Protein AF-A0A835M9J1-F1 (afdb_monomer_lite)

InterPro domains:
  IPR003100 PAZ domain [PF02170] (9-118)
  IPR003100 PAZ domain [PS50821] (7-119)
  IPR036085 PAZ domain superfamily [SSF101690] (2-118)

Sequence (119 aa):
MIVQPGPIVDFLIANQNVRDPYQIDWAKAKRTLKNLRIKASPSNMENKITGLSELPCNQQTFSLKQRRDENGDESAEVTVTVYDYFVKHRNIELRFSSNLSCINVGKPKKPTYIPLEVN

Radius of gyration: 15.5 Å; chains: 1; bounding box: 38×24×46 Å

Foldseek 3Di:
DDQDDDQLQVSQCVVVVHDDSVPRPQVVSFVVQQQDWDQFPPVRDIWGFHGWDPFQQLPAKDWDFDDDDPPDDDGDTDIDGNQCCCCPVVVDHDDPSRRPIFTFTDDPVHTDTHGSPGD

Secondary structure (DSSP, 8-state):
-PPPSS-HHHHHHHHHT-SSGGG--HHHHHHHHTT-EEEETTTTEEEEEEEEEEEETTT-EEEEEPPPPSS-----EEEEEHHHIIIIIH----SSGGGSEEEEEEETTEEEEE-TT--

Structure (mmCIF, N/CA/C/O backbone):
data_AF-A0A835M9J1-F1
#
_entry.id   AF-A0A835M9J1-F1
#
loop_
_atom_site.group_PDB
_atom_site.id
_atom_site.type_symbol
_atom_site.label_atom_id
_atom_site.label_alt_id
_atom_site.label_comp_id
_atom_site.label_asym_id
_atom_site.label_entity_id
_atom_site.label_seq_id
_atom_site.pdbx_PDB_ins_code
_atom_site.Cartn_x
_atom_site.Cartn_y
_atom_site.Cartn_z
_atom_site.occupancy
_atom_site.B_iso_or_equiv
_atom_site.auth_seq_id
_atom_site.auth_comp_id
_atom_site.auth_asym_id
_atom_site.auth_atom_id
_atom_site.pdbx_PDB_model_num
ATOM 1 N N . MET A 1 1 ? -8.070 11.221 16.446 1.00 63.28 1 MET A N 1
ATOM 2 C CA . MET A 1 1 ? -7.364 9.928 16.342 1.00 63.28 1 MET A CA 1
ATOM 3 C C . MET A 1 1 ? -5.915 10.167 16.710 1.00 63.28 1 MET A C 1
ATOM 5 O O . MET A 1 1 ? -5.300 11.024 16.091 1.00 63.28 1 MET A O 1
ATOM 9 N N . ILE A 1 2 ? -5.404 9.489 17.736 1.00 69.19 2 ILE A N 1
ATOM 10 C CA . ILE A 1 2 ? -3.975 9.534 18.065 1.00 69.19 2 ILE A CA 1
ATOM 11 C C . ILE A 1 2 ? -3.312 8.463 17.203 1.00 69.19 2 ILE A C 1
ATOM 13 O O . ILE A 1 2 ? -3.695 7.298 17.270 1.00 69.19 2 ILE A O 1
ATOM 17 N N . VAL A 1 3 ? -2.393 8.874 16.335 1.00 75.06 3 VAL A N 1
ATOM 18 C CA . VAL A 1 3 ? -1.654 7.966 15.455 1.00 75.06 3 VAL A CA 1
ATOM 19 C C . VAL A 1 3 ? -0.324 7.675 16.128 1.00 75.06 3 VAL A C 1
ATOM 21 O O . VAL A 1 3 ? 0.455 8.597 16.359 1.00 75.06 3 VAL A O 1
ATOM 24 N N . GLN A 1 4 ? -0.092 6.412 16.479 1.00 77.19 4 GLN A N 1
ATOM 25 C CA . GLN A 1 4 ? 1.200 5.976 16.994 1.00 77.19 4 GLN A CA 1
ATOM 26 C C . GLN A 1 4 ? 2.093 5.521 15.835 1.00 77.19 4 GLN A C 1
ATOM 28 O O . GLN A 1 4 ? 1.591 4.889 14.901 1.00 77.19 4 GLN A O 1
ATOM 33 N N . PRO A 1 5 ? 3.394 5.853 15.862 1.00 82.38 5 PRO A N 1
ATOM 34 C CA . PRO A 1 5 ? 4.339 5.313 14.899 1.00 82.38 5 PRO A CA 1
ATOM 35 C C . PRO A 1 5 ? 4.478 3.801 15.104 1.00 82.38 5 PRO A C 1
ATOM 37 O O . PRO A 1 5 ? 4.583 3.331 16.235 1.00 82.38 5 PRO A O 1
ATOM 40 N N . GLY A 1 6 ? 4.489 3.049 14.010 1.00 85.38 6 GLY A N 1
ATOM 41 C CA . GLY A 1 6 ? 4.626 1.598 14.033 1.00 85.38 6 GLY A CA 1
ATOM 42 C C . GLY A 1 6 ? 4.190 0.959 12.714 1.00 85.38 6 GLY A C 1
ATOM 43 O O . GLY A 1 6 ? 3.785 1.679 11.792 1.00 85.38 6 GLY A O 1
ATOM 44 N N . PRO A 1 7 ? 4.256 -0.379 12.619 1.00 86.88 7 PRO A N 1
ATOM 45 C CA . PRO A 1 7 ? 3.796 -1.114 11.451 1.00 86.88 7 PRO A CA 1
ATOM 46 C C . PRO A 1 7 ? 2.328 -0.811 11.143 1.00 86.88 7 PRO A C 1
ATOM 48 O O . PRO A 1 7 ? 1.474 -0.762 12.031 1.00 86.88 7 PRO A O 1
ATOM 51 N N . ILE A 1 8 ? 2.007 -0.638 9.861 1.00 87.19 8 ILE A N 1
ATOM 52 C CA . ILE A 1 8 ? 0.638 -0.304 9.433 1.00 87.19 8 ILE A CA 1
ATOM 53 C C . ILE A 1 8 ? -0.360 -1.390 9.825 1.00 87.19 8 ILE A C 1
ATOM 55 O O . ILE A 1 8 ? -1.501 -1.076 10.156 1.00 87.19 8 ILE A O 1
ATOM 59 N N . VAL A 1 9 ? 0.059 -2.654 9.796 1.00 86.75 9 VAL A N 1
ATOM 60 C CA . VAL A 1 9 ? -0.794 -3.782 10.179 1.00 86.75 9 VAL A CA 1
ATOM 61 C C . VAL A 1 9 ? -1.201 -3.663 11.648 1.00 86.75 9 VAL A C 1
ATOM 63 O O . VAL A 1 9 ? -2.394 -3.659 11.937 1.00 86.75 9 VAL A O 1
ATOM 66 N N . ASP A 1 10 ? -0.247 -3.444 12.554 1.00 88.06 10 ASP A N 1
ATOM 67 C CA . ASP A 1 10 ? -0.511 -3.279 13.990 1.00 88.06 10 ASP A CA 1
ATOM 68 C C . ASP A 1 10 ? -1.407 -2.070 14.263 1.00 88.06 10 ASP A C 1
ATOM 70 O O . ASP A 1 10 ? -2.360 -2.138 15.042 1.00 88.06 10 ASP A O 1
ATOM 74 N N . PHE A 1 11 ? -1.153 -0.967 13.557 1.00 89.62 11 PHE A N 1
ATOM 75 C CA . PHE A 1 11 ? -1.988 0.224 13.622 1.00 89.62 11 PHE A CA 1
ATOM 76 C C . PHE A 1 11 ? -3.437 -0.054 13.199 1.00 89.62 11 PHE A C 1
ATOM 78 O O . PHE A 1 11 ? -4.371 0.413 13.852 1.00 89.62 11 PHE A O 1
ATOM 85 N N . LEU A 1 12 ? -3.647 -0.813 12.119 1.00 88.50 12 LEU A N 1
ATOM 86 C CA . LEU A 1 12 ? -4.983 -1.185 11.652 1.00 88.50 12 LEU A CA 1
ATOM 87 C C . LEU A 1 12 ? -5.680 -2.147 12.616 1.00 88.50 12 LEU A C 1
ATOM 89 O O . LEU A 1 12 ? -6.873 -1.975 12.868 1.00 88.50 12 LEU A O 1
ATOM 93 N N . ILE A 1 13 ? -4.943 -3.105 13.182 1.00 89.19 13 ILE A N 1
ATOM 94 C CA . ILE A 1 13 ? -5.441 -4.038 14.198 1.00 89.19 13 ILE A CA 1
ATOM 95 C C . ILE A 1 13 ? -5.938 -3.260 15.420 1.00 89.19 13 ILE A C 1
ATOM 97 O O . ILE A 1 13 ? -7.096 -3.405 15.815 1.00 89.19 13 ILE A O 1
ATOM 101 N N . ALA A 1 14 ? -5.105 -2.366 15.959 1.00 89.31 14 ALA A N 1
ATOM 102 C CA . ALA A 1 14 ? -5.451 -1.531 17.104 1.00 89.31 14 ALA A CA 1
ATOM 103 C C . ALA A 1 14 ? -6.597 -0.555 16.791 1.00 89.31 14 ALA A C 1
ATOM 105 O O . ALA A 1 14 ? -7.486 -0.353 17.616 1.00 89.31 14 ALA A O 1
ATOM 106 N N . ASN A 1 15 ? -6.618 0.038 15.591 1.00 89.81 15 ASN A N 1
ATOM 107 C CA . ASN A 1 15 ? -7.664 0.981 15.195 1.00 89.81 15 ASN A CA 1
ATOM 108 C C . ASN A 1 15 ? -9.037 0.319 15.025 1.00 89.81 15 ASN A C 1
ATOM 110 O O . ASN A 1 15 ? -10.049 0.944 15.340 1.00 89.81 15 ASN A O 1
ATOM 114 N N . GLN A 1 16 ? -9.076 -0.912 14.512 1.00 89.94 16 GLN A N 1
ATOM 115 C CA . GLN A 1 16 ? -10.324 -1.642 14.277 1.00 89.94 16 GLN A CA 1
ATOM 116 C C . GLN A 1 16 ? -10.698 -2.590 15.423 1.00 89.94 16 GLN A C 1
ATOM 118 O O . GLN A 1 16 ? -11.762 -3.202 15.368 1.00 89.94 16 GLN A O 1
ATOM 123 N N . ASN A 1 17 ? -9.861 -2.679 16.464 1.00 89.25 17 ASN A N 1
ATOM 124 C CA . ASN A 1 17 ? -10.028 -3.578 17.607 1.00 89.25 17 ASN A CA 1
ATOM 125 C C . ASN A 1 17 ? -10.230 -5.048 17.182 1.00 89.25 17 ASN A C 1
ATOM 127 O O . ASN A 1 17 ? -11.079 -5.761 17.721 1.00 89.25 17 ASN A O 1
ATOM 131 N N . VAL A 1 18 ? -9.470 -5.482 16.173 1.00 90.38 18 VAL A N 1
ATOM 132 C CA . VAL A 1 18 ? -9.444 -6.874 15.693 1.00 90.38 18 VAL A CA 1
ATOM 133 C C . VAL A 1 18 ? -8.249 -7.615 16.290 1.00 90.38 18 VAL A C 1
ATOM 135 O O . VAL A 1 18 ? -7.381 -6.999 16.902 1.00 90.38 18 VAL A O 1
ATOM 138 N N . ARG A 1 19 ? -8.205 -8.945 16.156 1.00 86.38 19 ARG A N 1
ATOM 139 C CA . ARG A 1 19 ? -7.091 -9.764 16.676 1.00 86.38 19 ARG A CA 1
ATOM 140 C C . ARG A 1 19 ? -6.131 -10.244 15.595 1.00 86.38 19 ARG A C 1
ATOM 142 O O . ARG A 1 19 ? -5.017 -10.634 15.922 1.00 86.38 19 ARG A O 1
ATOM 149 N N . ASP A 1 20 ? -6.568 -10.229 14.339 1.00 80.06 20 ASP A N 1
ATOM 150 C CA . ASP A 1 20 ? -5.851 -10.844 13.229 1.00 80.06 20 ASP A CA 1
ATOM 151 C C . ASP A 1 20 ? -5.900 -9.949 11.967 1.00 80.06 20 ASP A C 1
ATOM 153 O O . ASP A 1 20 ? -6.955 -9.365 11.683 1.00 80.06 20 ASP A O 1
ATOM 157 N N . PRO A 1 21 ? -4.798 -9.833 11.193 1.00 76.44 21 PRO A N 1
ATOM 158 C CA . PRO A 1 21 ? -4.766 -9.105 9.923 1.00 76.44 21 PRO A CA 1
ATOM 159 C C . PRO A 1 21 ? -5.854 -9.504 8.911 1.00 76.44 21 PRO A C 1
ATOM 161 O O . PRO A 1 21 ? -6.339 -8.656 8.164 1.00 76.44 21 PRO A O 1
ATOM 164 N N . TYR A 1 22 ? -6.270 -10.771 8.884 1.00 78.19 22 TYR A N 1
ATOM 165 C CA . TYR A 1 22 ? -7.310 -11.278 7.985 1.00 78.19 22 TYR A CA 1
ATOM 166 C C . TYR A 1 22 ? -8.717 -10.793 8.359 1.00 78.19 22 TYR A C 1
ATOM 168 O O . TYR A 1 22 ? -9.629 -10.862 7.538 1.00 78.19 22 TYR A O 1
ATOM 176 N N . GLN A 1 23 ? -8.906 -10.277 9.578 1.00 83.94 23 GLN A N 1
ATOM 177 C CA . GLN A 1 23 ? -10.170 -9.689 10.036 1.00 83.94 23 GLN A CA 1
ATOM 178 C C . GLN A 1 23 ? -10.267 -8.183 9.759 1.00 83.94 23 GLN A C 1
ATOM 180 O O . GLN A 1 23 ? -11.297 -7.571 10.047 1.00 83.94 23 GLN A O 1
ATOM 185 N N . ILE A 1 24 ? -9.206 -7.569 9.229 1.00 85.88 24 ILE A N 1
ATOM 186 C CA . ILE A 1 24 ? -9.188 -6.144 8.913 1.00 85.88 24 ILE A CA 1
ATOM 187 C C . ILE A 1 24 ? -10.214 -5.860 7.814 1.00 85.88 24 ILE A C 1
ATOM 189 O O . ILE A 1 24 ? -10.143 -6.394 6.706 1.00 85.88 24 ILE A O 1
ATOM 193 N N . ASP A 1 25 ? -11.134 -4.937 8.091 1.00 88.56 25 ASP A N 1
ATOM 194 C CA . ASP A 1 25 ? -11.986 -4.365 7.057 1.00 88.56 25 ASP A CA 1
ATOM 195 C C . ASP A 1 25 ? -11.129 -3.410 6.215 1.00 88.56 25 ASP A C 1
ATOM 197 O O . ASP A 1 25 ? -10.825 -2.277 6.614 1.00 88.56 25 ASP A O 1
ATOM 201 N N . TRP A 1 26 ? -10.704 -3.887 5.045 1.00 85.38 26 TRP A N 1
ATOM 202 C CA . TRP A 1 26 ? -9.847 -3.136 4.129 1.00 85.38 26 TRP A CA 1
ATOM 203 C C . TRP A 1 26 ? -10.527 -1.880 3.564 1.00 85.38 26 TRP A C 1
ATOM 205 O O . TRP A 1 26 ? -9.843 -0.903 3.242 1.00 85.38 26 TRP A O 1
ATOM 215 N N . ALA A 1 27 ? -11.864 -1.834 3.509 1.00 87.81 27 ALA A N 1
ATOM 216 C CA . ALA A 1 27 ? -12.592 -0.634 3.101 1.00 87.81 27 ALA A CA 1
ATOM 217 C C . ALA A 1 27 ? -12.511 0.460 4.178 1.00 87.81 27 ALA A C 1
ATOM 219 O O . ALA A 1 27 ? -12.319 1.638 3.850 1.00 87.81 27 ALA A O 1
ATOM 220 N N . LYS A 1 28 ? -12.585 0.087 5.464 1.00 89.81 28 LYS A N 1
ATOM 221 C CA . LYS A 1 28 ? -12.300 1.007 6.581 1.00 89.81 28 LYS A CA 1
ATOM 222 C C . LYS A 1 28 ? -10.823 1.382 6.628 1.00 89.81 28 LYS A C 1
ATOM 224 O O . LYS A 1 28 ? -10.518 2.571 6.696 1.00 89.81 28 LYS A O 1
ATOM 229 N N . ALA A 1 29 ? -9.918 0.411 6.486 1.00 89.19 29 ALA A N 1
ATOM 230 C CA . ALA A 1 29 ? -8.473 0.641 6.476 1.00 89.19 29 ALA A CA 1
ATOM 231 C C . ALA A 1 29 ? -8.070 1.680 5.421 1.00 89.19 29 ALA A 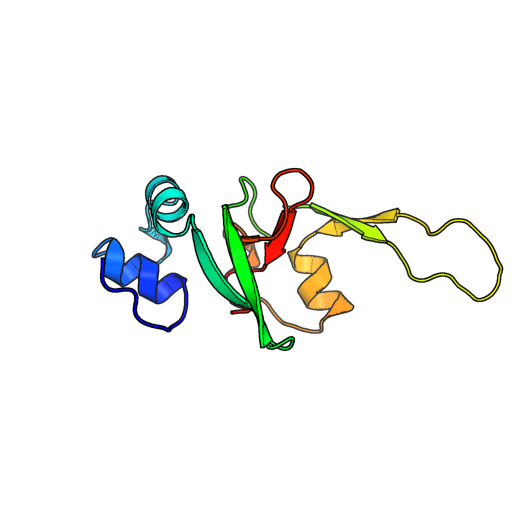C 1
ATOM 233 O O . ALA A 1 29 ? -7.351 2.628 5.728 1.00 89.19 29 ALA A O 1
ATOM 234 N N . LYS A 1 30 ? -8.610 1.579 4.198 1.00 88.88 30 LYS A N 1
ATOM 235 C CA . LYS A 1 30 ? -8.374 2.548 3.115 1.00 88.88 30 LYS A CA 1
ATOM 236 C C . LYS A 1 30 ? -8.755 3.978 3.510 1.00 88.88 30 LYS A C 1
ATOM 238 O O . LYS A 1 30 ? -8.065 4.919 3.118 1.00 88.88 30 LYS A O 1
ATOM 243 N N . ARG A 1 31 ? -9.837 4.163 4.278 1.00 89.88 31 ARG A N 1
ATOM 244 C CA . ARG A 1 31 ? -10.264 5.484 4.773 1.00 89.88 31 ARG A CA 1
ATOM 245 C C . ARG A 1 31 ? -9.373 5.975 5.909 1.00 89.88 31 ARG A C 1
ATOM 247 O O . ARG A 1 31 ? -8.979 7.136 5.873 1.00 89.88 31 ARG A O 1
ATOM 254 N N . THR A 1 32 ? -9.031 5.105 6.859 1.00 90.25 32 THR A N 1
ATOM 255 C CA . THR A 1 32 ? -8.174 5.440 8.007 1.00 90.25 32 THR A CA 1
ATOM 256 C C . THR A 1 32 ? -6.760 5.821 7.570 1.00 90.25 32 THR A C 1
ATOM 258 O O . THR A 1 32 ? -6.195 6.787 8.073 1.00 90.25 32 THR A O 1
ATOM 261 N N . LEU A 1 33 ? -6.190 5.092 6.609 1.00 90.12 33 LEU A N 1
ATOM 262 C CA . LEU A 1 33 ? -4.831 5.328 6.123 1.00 90.12 33 LEU A CA 1
ATOM 263 C C . LEU A 1 33 ? -4.720 6.564 5.226 1.00 90.12 33 LEU A C 1
ATOM 265 O O . LEU A 1 33 ? -3.637 7.129 5.079 1.00 90.12 33 LEU A O 1
ATOM 269 N N . LYS A 1 34 ? -5.822 7.013 4.617 1.00 88.31 34 LYS A N 1
ATOM 270 C CA . LYS A 1 34 ? -5.804 8.155 3.700 1.00 88.31 34 LYS A CA 1
ATOM 271 C C . LYS A 1 34 ? -5.269 9.400 4.411 1.00 88.31 34 LYS A C 1
ATOM 273 O O . LYS A 1 34 ? -5.779 9.810 5.446 1.00 88.31 34 LYS A O 1
ATOM 278 N N . ASN A 1 35 ? -4.298 10.057 3.781 1.00 87.69 35 ASN A N 1
ATOM 279 C CA . ASN A 1 35 ? -3.586 11.234 4.286 1.00 87.69 35 ASN A CA 1
ATOM 280 C C . ASN A 1 35 ? -2.567 11.005 5.411 1.00 87.69 35 ASN A C 1
ATOM 282 O O . ASN A 1 35 ? -1.883 11.971 5.754 1.00 87.69 35 ASN A O 1
ATOM 286 N N . LEU A 1 36 ? -2.402 9.782 5.923 1.00 90.81 36 LEU A N 1
ATOM 287 C CA . LEU A 1 36 ? -1.275 9.465 6.801 1.00 90.81 36 LEU A CA 1
ATOM 288 C C . LEU A 1 36 ? 0.037 9.433 6.006 1.00 90.81 36 LEU A C 1
ATOM 290 O O . LEU A 1 36 ? 0.039 9.383 4.771 1.00 90.81 36 LEU A O 1
ATOM 294 N N . ARG A 1 37 ? 1.163 9.501 6.717 1.00 90.25 37 ARG A N 1
ATOM 295 C CA . ARG A 1 37 ? 2.509 9.393 6.147 1.00 90.25 37 ARG A CA 1
ATOM 296 C C . ARG A 1 37 ? 3.145 8.088 6.592 1.00 90.25 37 ARG A C 1
ATOM 298 O O . ARG A 1 37 ? 2.971 7.688 7.737 1.00 90.25 37 ARG A O 1
ATOM 305 N N . ILE A 1 38 ? 3.874 7.458 5.680 1.00 90.38 38 ILE A N 1
ATOM 306 C CA . ILE A 1 38 ? 4.633 6.232 5.933 1.00 90.38 38 ILE A CA 1
ATOM 307 C C . ILE A 1 38 ? 6.078 6.461 5.541 1.00 90.38 38 ILE A C 1
ATOM 309 O O . ILE A 1 38 ? 6.346 7.248 4.629 1.00 90.38 38 ILE A O 1
ATOM 313 N N . LYS A 1 39 ? 6.995 5.761 6.196 1.00 89.38 39 LYS A N 1
ATOM 314 C CA . LYS A 1 39 ? 8.423 5.875 5.935 1.00 89.38 39 LYS A CA 1
ATOM 315 C C . LYS A 1 39 ? 8.909 4.612 5.236 1.00 89.38 39 LYS A C 1
ATOM 317 O O . LYS A 1 39 ? 9.104 3.593 5.865 1.00 89.38 39 LYS A O 1
ATOM 322 N N . ALA A 1 40 ? 9.119 4.664 3.927 1.00 83.94 40 ALA A N 1
ATOM 323 C CA . ALA A 1 40 ? 9.462 3.460 3.173 1.00 83.94 40 ALA A CA 1
ATOM 324 C C . ALA A 1 40 ? 10.914 3.010 3.432 1.00 83.94 40 ALA A C 1
ATOM 326 O O . ALA A 1 40 ? 11.859 3.744 3.116 1.00 83.94 40 ALA A O 1
ATOM 327 N N . SER A 1 41 ? 11.116 1.797 3.946 1.00 79.50 41 SER A N 1
ATOM 328 C CA . SER A 1 41 ? 12.447 1.183 4.101 1.00 79.50 41 SER A CA 1
ATOM 329 C C . SER A 1 41 ? 12.941 0.590 2.765 1.00 79.50 41 SER A C 1
ATOM 331 O O . SER A 1 41 ? 12.122 0.140 1.971 1.00 79.50 41 SER A O 1
ATOM 333 N N . PRO A 1 42 ? 14.244 0.612 2.415 1.00 75.31 42 PRO A N 1
ATOM 334 C CA . PRO A 1 42 ? 15.383 1.221 3.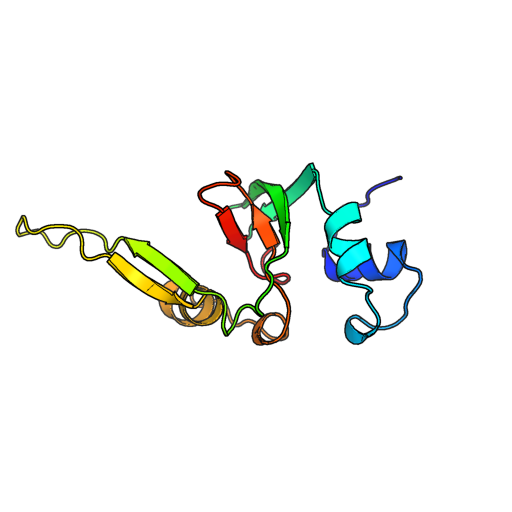112 1.00 75.31 42 PRO A CA 1
ATOM 335 C C . PRO A 1 42 ? 15.571 2.714 2.800 1.00 75.31 42 PRO A C 1
ATOM 337 O O . PRO A 1 42 ? 16.449 3.364 3.359 1.00 75.31 42 PRO A O 1
ATOM 340 N N . SER A 1 43 ? 14.769 3.279 1.892 1.00 80.06 43 SER A N 1
ATOM 341 C CA . SER A 1 43 ? 14.943 4.663 1.423 1.00 80.06 43 SER A CA 1
ATOM 342 C C . SER A 1 43 ? 14.757 5.723 2.513 1.00 80.06 43 SER A C 1
ATOM 344 O O . SER A 1 43 ? 15.161 6.865 2.322 1.00 80.06 43 SER A O 1
ATOM 346 N N . ASN A 1 44 ? 14.124 5.358 3.635 1.00 82.38 44 ASN A N 1
ATOM 347 C CA . ASN A 1 44 ? 13.715 6.253 4.716 1.00 82.38 44 ASN A CA 1
ATOM 348 C C . ASN A 1 44 ? 12.851 7.436 4.242 1.00 82.38 44 ASN A C 1
ATOM 350 O O . ASN A 1 44 ? 12.706 8.426 4.957 1.00 82.38 44 ASN A O 1
ATOM 354 N N . MET A 1 45 ? 12.268 7.331 3.046 1.00 85.19 45 MET A N 1
ATOM 355 C CA . MET A 1 45 ? 11.509 8.401 2.421 1.00 85.19 45 MET A CA 1
ATOM 356 C C . MET A 1 45 ? 10.083 8.420 2.964 1.00 85.19 45 MET A C 1
ATOM 358 O O . MET A 1 45 ? 9.350 7.431 2.860 1.00 85.19 45 MET A O 1
ATOM 362 N N . GLU A 1 46 ? 9.677 9.568 3.504 1.00 89.50 46 GLU A N 1
ATOM 363 C CA . GLU A 1 46 ? 8.302 9.784 3.930 1.00 89.50 46 GLU A CA 1
ATOM 364 C C . GLU A 1 46 ? 7.391 10.068 2.742 1.00 89.50 46 GLU A C 1
ATOM 366 O O . GLU A 1 46 ? 7.580 11.032 1.998 1.00 89.50 46 GLU A O 1
ATOM 371 N N . ASN A 1 47 ? 6.352 9.256 2.600 1.00 89.38 47 ASN A N 1
ATOM 372 C CA . ASN A 1 47 ? 5.372 9.400 1.542 1.00 89.38 47 ASN A CA 1
ATOM 373 C C . ASN A 1 47 ? 3.960 9.470 2.121 1.00 89.38 47 ASN A C 1
ATOM 375 O O . ASN A 1 47 ? 3.592 8.716 3.021 1.00 89.38 47 ASN A O 1
ATOM 379 N N . LYS A 1 48 ? 3.145 10.380 1.579 1.00 91.75 48 LYS A N 1
ATOM 380 C CA . LYS A 1 48 ? 1.726 10.483 1.928 1.00 91.75 48 LYS A CA 1
ATOM 381 C C . LYS A 1 48 ? 0.945 9.350 1.260 1.00 91.75 48 LYS A C 1
ATOM 383 O O . LYS A 1 48 ? 1.020 9.187 0.040 1.00 91.75 48 LYS A O 1
ATOM 388 N N . ILE A 1 49 ? 0.153 8.629 2.048 1.00 92.12 49 ILE A N 1
ATOM 389 C CA . ILE A 1 49 ? -0.762 7.603 1.554 1.00 92.12 49 ILE A CA 1
ATOM 390 C C . ILE A 1 49 ? -1.916 8.274 0.806 1.00 92.12 49 ILE A C 1
ATOM 392 O O . ILE A 1 49 ? -2.633 9.129 1.343 1.00 92.12 49 ILE A O 1
ATOM 396 N N . THR A 1 50 ? -2.116 7.852 -0.440 1.00 92.12 50 THR A N 1
ATOM 397 C CA . THR A 1 50 ? -3.261 8.244 -1.269 1.00 92.12 50 THR A CA 1
ATOM 398 C C . THR A 1 50 ? -4.377 7.203 -1.256 1.00 92.12 50 THR A C 1
ATOM 400 O O . THR A 1 50 ? -5.540 7.568 -1.441 1.00 92.12 50 THR A O 1
ATOM 403 N N . GLY A 1 51 ? -4.059 5.936 -0.980 1.00 91.75 51 GLY A N 1
ATOM 404 C CA . GLY A 1 51 ? -5.035 4.859 -0.844 1.00 91.75 51 GLY A CA 1
ATOM 405 C C . GLY A 1 51 ? -4.387 3.483 -0.713 1.00 91.75 51 GLY A C 1
ATOM 406 O O . GLY A 1 51 ? -3.208 3.376 -0.392 1.00 91.75 51 GLY A O 1
ATOM 407 N N . LEU A 1 52 ? -5.175 2.447 -0.991 1.00 90.75 52 LEU A N 1
ATOM 408 C CA . LEU A 1 52 ? -4.747 1.051 -1.098 1.00 90.75 52 LEU A CA 1
ATOM 409 C C . LEU A 1 52 ? -5.065 0.528 -2.503 1.00 90.75 52 LEU A C 1
ATOM 411 O O . LEU A 1 52 ? -6.029 1.008 -3.121 1.00 90.75 52 LEU A O 1
ATOM 415 N N . SER A 1 53 ? -4.268 -0.424 -2.988 1.00 89.75 53 SER A N 1
ATOM 416 C CA . SER A 1 53 ? -4.507 -1.114 -4.256 1.00 89.75 53 SER A CA 1
ATOM 417 C C . SER A 1 53 ? -5.754 -1.995 -4.183 1.00 89.75 53 SER A C 1
ATOM 419 O O . SER A 1 53 ? -6.150 -2.458 -3.114 1.00 89.75 53 SER A O 1
ATOM 421 N N . GLU A 1 54 ? -6.396 -2.196 -5.331 1.00 88.25 54 GLU A N 1
ATOM 422 C CA . GLU A 1 54 ? -7.557 -3.090 -5.454 1.00 88.25 54 GLU A CA 1
ATOM 423 C C . GLU A 1 54 ? -7.123 -4.552 -5.580 1.00 88.25 54 GLU A C 1
ATOM 425 O O . GLU A 1 54 ? -7.805 -5.445 -5.087 1.00 88.25 54 GLU A O 1
ATOM 430 N N . LEU A 1 55 ? -5.961 -4.778 -6.199 1.00 90.94 55 LEU A N 1
ATOM 431 C CA . LEU A 1 55 ? -5.341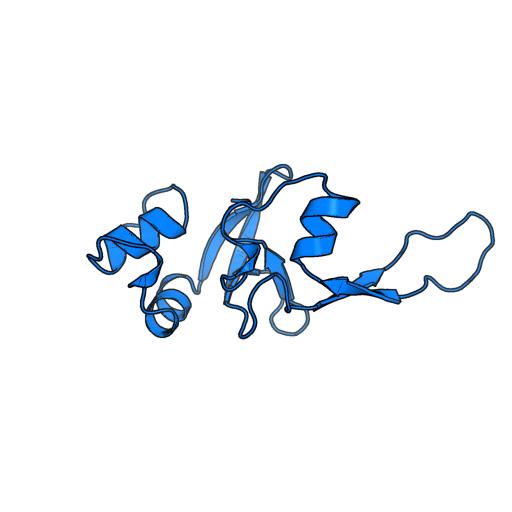 -6.087 -6.348 1.00 90.94 55 LEU A CA 1
ATOM 432 C C . LEU A 1 55 ? -4.268 -6.320 -5.272 1.00 90.94 55 LEU A C 1
ATOM 434 O O . LEU A 1 55 ? -3.643 -5.354 -4.813 1.00 90.94 55 LEU A O 1
ATOM 438 N N . PRO A 1 56 ? -4.014 -7.581 -4.886 1.00 90.75 56 PRO A N 1
ATOM 439 C CA . PRO A 1 56 ? -2.900 -7.935 -4.007 1.00 90.75 56 PRO A CA 1
ATOM 440 C C . PRO A 1 56 ? -1.539 -7.655 -4.663 1.00 90.75 56 PRO A C 1
ATOM 442 O O . PRO A 1 56 ? -1.439 -7.588 -5.889 1.00 90.75 56 PRO A O 1
ATOM 445 N N . CYS A 1 57 ? -0.465 -7.508 -3.879 1.00 91.25 57 CYS A N 1
ATOM 446 C CA . CYS A 1 57 ? 0.845 -7.107 -4.415 1.00 91.25 57 CYS A CA 1
ATOM 447 C C . CYS A 1 57 ? 1.477 -8.098 -5.402 1.00 91.25 57 CYS A C 1
ATOM 449 O O . CYS 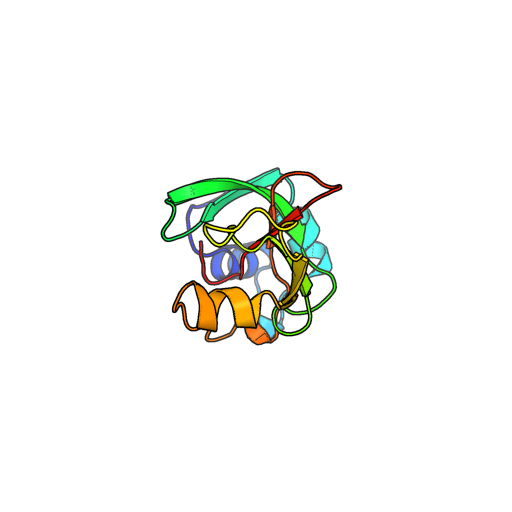A 1 57 ? 2.310 -7.692 -6.215 1.00 91.25 57 CYS A O 1
ATOM 451 N N . ASN A 1 58 ? 1.092 -9.374 -5.371 1.00 92.19 58 ASN A N 1
ATOM 452 C CA . ASN A 1 58 ? 1.505 -10.363 -6.370 1.00 92.19 58 ASN A CA 1
ATOM 453 C C . ASN A 1 58 ? 0.802 -10.209 -7.730 1.00 92.19 58 ASN A C 1
ATOM 455 O O . ASN A 1 58 ? 1.320 -10.703 -8.726 1.00 92.19 58 ASN A O 1
ATOM 459 N N . GLN A 1 59 ? -0.334 -9.513 -7.7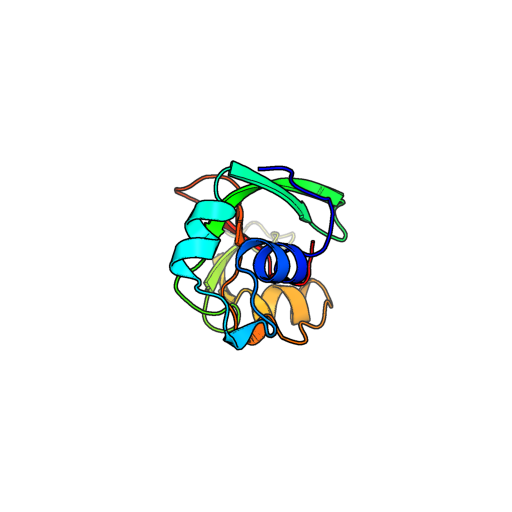90 1.00 93.56 59 GLN A N 1
ATOM 460 C CA . GLN A 1 59 ? -1.103 -9.268 -9.017 1.00 93.56 59 GLN A CA 1
ATOM 461 C C . GLN A 1 59 ? -1.065 -7.802 -9.451 1.00 93.56 59 GLN A C 1
ATOM 463 O O . GLN A 1 59 ? -1.238 -7.497 -10.629 1.00 93.56 59 GLN A O 1
ATOM 468 N N . GLN A 1 60 ? -0.832 -6.879 -8.518 1.00 94.19 60 GLN A N 1
ATOM 469 C CA . GLN A 1 60 ? -0.711 -5.461 -8.813 1.00 94.19 60 GLN A CA 1
ATOM 470 C C . GLN A 1 60 ? 0.535 -5.217 -9.666 1.00 94.19 60 GLN A C 1
ATOM 472 O O . GLN A 1 60 ? 1.655 -5.486 -9.233 1.00 94.19 60 GLN A O 1
ATOM 477 N N . THR A 1 61 ? 0.339 -4.669 -10.862 1.00 93.00 61 THR A N 1
ATOM 478 C CA . THR A 1 61 ? 1.407 -4.345 -11.812 1.00 93.00 61 THR A CA 1
ATOM 479 C C . THR A 1 61 ? 1.665 -2.846 -11.916 1.00 93.00 61 THR A C 1
ATOM 481 O O . THR A 1 61 ? 0.822 -2.017 -11.552 1.00 93.00 61 THR A O 1
ATOM 484 N N . PHE A 1 62 ? 2.855 -2.492 -12.403 1.00 91.44 62 PHE A N 1
ATOM 485 C CA . PHE A 1 62 ? 3.216 -1.132 -12.791 1.00 91.44 62 PHE A CA 1
ATOM 486 C C . PHE A 1 62 ? 4.269 -1.134 -13.909 1.00 91.44 62 PHE A C 1
ATOM 488 O O . PHE A 1 62 ? 5.014 -2.103 -14.074 1.00 91.44 62 PHE A O 1
ATOM 495 N N . SER A 1 63 ? 4.342 -0.033 -14.662 1.00 89.50 63 SER A N 1
ATOM 496 C CA . SER A 1 63 ? 5.378 0.172 -15.679 1.00 89.50 63 SER A CA 1
ATOM 497 C C . SER A 1 63 ? 6.698 0.56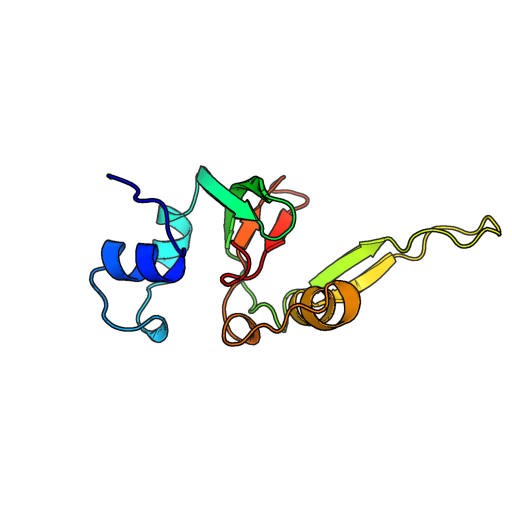5 -15.016 1.00 89.50 63 SER A C 1
ATOM 499 O O . SER A 1 63 ? 6.821 1.649 -14.436 1.00 89.50 63 SER A O 1
ATOM 501 N N . LEU A 1 64 ? 7.697 -0.309 -15.112 1.00 86.94 64 LEU A N 1
ATOM 502 C CA . LEU A 1 64 ? 9.065 -0.049 -14.691 1.00 86.94 64 LEU A CA 1
ATOM 503 C C . LEU A 1 64 ? 9.874 0.441 -15.894 1.00 86.94 64 LEU A C 1
ATOM 505 O O . LEU A 1 64 ? 10.081 -0.289 -16.862 1.00 86.94 64 LEU A O 1
ATOM 509 N N . LYS A 1 65 ? 10.369 1.678 -15.809 1.00 83.69 65 LYS A N 1
ATOM 510 C CA . LYS A 1 65 ? 11.343 2.199 -16.772 1.00 83.69 65 LYS A CA 1
ATOM 511 C C . LYS A 1 65 ? 12.693 1.545 -16.522 1.00 83.69 65 LYS A C 1
ATOM 513 O O . LYS A 1 65 ? 13.271 1.741 -15.449 1.00 83.69 65 LYS A O 1
ATOM 518 N N . GLN A 1 66 ? 13.199 0.804 -17.501 1.00 76.94 66 GLN A N 1
ATOM 519 C CA . GLN A 1 66 ? 14.573 0.325 -17.450 1.00 76.94 66 GLN A CA 1
ATOM 520 C C . GLN A 1 66 ? 15.543 1.499 -17.640 1.00 76.94 66 GLN A C 1
ATOM 522 O O . GLN A 1 66 ? 15.274 2.444 -18.388 1.00 76.94 66 GLN A O 1
ATOM 527 N N . ARG A 1 67 ? 16.659 1.479 -16.901 1.00 64.44 67 ARG A N 1
ATOM 528 C CA . ARG A 1 67 ? 17.764 2.413 -17.153 1.00 64.44 67 ARG A CA 1
ATOM 529 C C . ARG A 1 67 ? 18.385 2.036 -18.499 1.00 64.44 67 ARG A C 1
ATOM 531 O O . ARG A 1 67 ? 18.532 0.852 -18.766 1.00 64.44 67 ARG A O 1
ATOM 538 N N . ARG A 1 68 ? 18.695 3.040 -19.323 1.00 60.19 68 ARG A N 1
ATOM 539 C CA . ARG A 1 68 ? 19.286 2.847 -20.655 1.00 60.19 68 ARG A CA 1
ATOM 540 C C . ARG A 1 68 ? 20.608 2.084 -20.557 1.00 60.19 68 ARG A C 1
ATOM 542 O O . ARG A 1 68 ? 21.419 2.418 -19.692 1.00 60.19 68 ARG A O 1
ATOM 549 N N . ASP A 1 69 ? 20.826 1.167 -21.490 1.00 54.25 69 ASP A N 1
ATOM 550 C CA . ASP A 1 69 ? 22.169 0.755 -21.893 1.00 54.25 69 ASP A CA 1
ATOM 551 C C . ASP A 1 69 ? 22.857 1.912 -22.648 1.00 54.25 69 ASP A C 1
ATOM 553 O O . ASP A 1 69 ? 22.191 2.795 -23.194 1.00 54.25 69 ASP A O 1
ATOM 557 N N . GLU A 1 70 ? 24.193 1.939 -22.673 1.00 58.25 70 GLU A N 1
ATOM 558 C CA . GLU A 1 70 ? 25.009 3.012 -23.284 1.00 58.25 70 GLU A CA 1
ATOM 559 C C . GLU A 1 70 ? 24.686 3.305 -24.766 1.00 58.25 70 GLU A C 1
ATOM 561 O O . GLU A 1 70 ? 25.010 4.380 -25.268 1.00 58.25 70 GLU A O 1
ATOM 566 N N . ASN A 1 71 ? 23.973 2.410 -25.454 1.00 59.72 71 ASN A N 1
ATOM 567 C CA . ASN A 1 71 ? 23.503 2.589 -26.824 1.00 59.72 71 ASN A CA 1
ATOM 568 C C . ASN A 1 71 ? 22.052 3.082 -26.867 1.00 59.72 71 ASN A C 1
ATOM 570 O O . ASN A 1 71 ? 21.150 2.295 -27.107 1.00 59.72 71 ASN A O 1
ATOM 574 N N . GLY A 1 72 ? 21.851 4.383 -26.642 1.00 55.56 72 GLY A N 1
ATOM 575 C CA . GLY A 1 72 ? 20.919 5.269 -27.367 1.00 55.56 72 GLY A CA 1
ATOM 576 C C . GLY A 1 72 ? 19.448 4.909 -27.653 1.00 55.56 72 GLY A C 1
ATOM 577 O O . GLY A 1 72 ? 18.777 5.773 -28.210 1.00 55.56 72 GLY A O 1
ATOM 578 N N . ASP A 1 73 ? 18.926 3.737 -27.303 1.00 52.03 73 ASP A N 1
ATOM 579 C CA . ASP A 1 73 ? 17.583 3.307 -27.695 1.00 52.03 73 ASP A CA 1
ATOM 580 C C . ASP A 1 73 ? 16.551 3.604 -26.597 1.00 52.03 73 ASP A C 1
ATOM 582 O O . ASP A 1 73 ? 16.883 3.748 -25.411 1.00 52.03 73 ASP A O 1
ATOM 586 N N . GLU A 1 74 ? 15.295 3.802 -27.004 1.00 58.16 74 GLU A N 1
ATOM 587 C CA . GLU A 1 74 ? 14.209 4.219 -26.115 1.00 58.16 74 GLU A CA 1
ATOM 588 C C . GLU A 1 74 ? 14.115 3.319 -24.876 1.00 58.16 74 GLU A C 1
ATOM 590 O O . GLU A 1 74 ? 14.161 2.095 -24.954 1.00 58.16 74 GLU A O 1
ATOM 595 N N . SER A 1 75 ? 13.982 3.933 -23.694 1.00 62.22 75 SER A N 1
ATOM 596 C CA . SER A 1 75 ? 13.885 3.196 -22.433 1.00 62.22 75 SER A CA 1
ATOM 597 C C . SER A 1 75 ? 12.692 2.242 -22.477 1.00 62.22 75 SER A C 1
ATOM 599 O O . SER A 1 75 ? 11.553 2.700 -22.346 1.00 62.22 75 SER A O 1
ATOM 601 N N . ALA A 1 76 ? 12.949 0.942 -22.631 1.00 71.50 76 ALA A N 1
ATOM 602 C CA . ALA A 1 76 ? 11.909 -0.072 -22.619 1.00 71.50 76 ALA A CA 1
ATOM 603 C C . ALA A 1 76 ? 11.137 0.001 -21.291 1.00 71.50 76 ALA A C 1
ATOM 605 O O . ALA A 1 76 ? 11.710 -0.084 -20.197 1.00 71.50 76 ALA A O 1
ATOM 606 N N . GLU A 1 77 ? 9.823 0.206 -21.384 1.00 83.50 77 GLU A N 1
ATOM 607 C CA . GLU A 1 77 ? 8.922 0.088 -20.243 1.00 83.50 77 GLU A CA 1
ATOM 608 C C . GLU A 1 77 ? 8.500 -1.373 -20.120 1.00 83.50 77 GLU A C 1
ATOM 610 O O . GLU A 1 77 ? 7.822 -1.913 -20.992 1.00 83.50 77 GLU A O 1
ATOM 615 N N . VAL A 1 78 ? 8.894 -2.019 -19.024 1.00 88.06 78 VAL A N 1
ATOM 616 C CA . VAL A 1 78 ? 8.470 -3.390 -18.729 1.00 88.06 78 VAL A CA 1
ATOM 617 C C . VAL A 1 78 ? 7.403 -3.355 -17.653 1.00 88.06 78 VAL A C 1
ATOM 619 O O . VAL A 1 78 ? 7.537 -2.669 -16.640 1.00 88.06 78 VAL A O 1
ATOM 622 N N . THR A 1 79 ? 6.329 -4.108 -17.868 1.00 91.00 79 THR A N 1
ATOM 623 C CA . THR A 1 79 ? 5.298 -4.300 -16.850 1.00 91.00 79 THR A CA 1
ATOM 624 C C . THR A 1 79 ? 5.758 -5.383 -15.883 1.00 91.00 79 THR A C 1
ATOM 626 O O . THR A 1 79 ? 6.007 -6.514 -16.291 1.00 91.00 79 THR A O 1
ATOM 629 N N . VAL A 1 80 ? 5.869 -5.038 -14.602 1.00 93.19 80 VAL A N 1
ATOM 630 C CA . VAL A 1 80 ? 6.262 -5.962 -13.527 1.00 93.19 80 VAL A CA 1
ATOM 631 C C . VAL A 1 80 ? 5.256 -5.893 -12.386 1.00 93.19 80 VAL A C 1
ATOM 633 O O . VAL A 1 80 ? 4.590 -4.871 -12.198 1.00 93.19 80 VAL A O 1
ATOM 636 N N . THR A 1 81 ? 5.128 -6.975 -11.617 1.00 94.38 81 THR A N 1
ATOM 637 C CA . THR A 1 81 ? 4.319 -6.960 -10.393 1.00 94.38 81 THR A CA 1
ATOM 638 C C . THR A 1 81 ? 5.076 -6.264 -9.267 1.00 94.38 81 THR A C 1
ATOM 640 O O . THR A 1 81 ? 6.310 -6.204 -9.257 1.00 94.38 81 THR A O 1
ATOM 643 N N . VAL A 1 82 ? 4.340 -5.728 -8.292 1.00 93.31 82 VAL A N 1
ATOM 644 C CA . VAL A 1 82 ? 4.942 -5.124 -7.097 1.00 93.31 82 VAL A CA 1
ATOM 645 C C . VAL A 1 82 ? 5.764 -6.170 -6.349 1.00 93.31 82 VAL A C 1
ATOM 647 O O . VAL A 1 82 ? 6.910 -5.902 -6.001 1.00 93.31 82 VAL A O 1
ATOM 650 N N . TYR A 1 83 ? 5.223 -7.374 -6.163 1.00 93.31 83 TYR A N 1
ATOM 651 C CA . TYR A 1 83 ? 5.945 -8.474 -5.530 1.00 93.31 83 TYR A CA 1
ATOM 652 C C . TYR A 1 83 ? 7.273 -8.783 -6.237 1.00 93.31 83 TYR A C 1
ATOM 654 O O . TYR A 1 83 ? 8.325 -8.742 -5.598 1.00 93.31 83 TYR A O 1
ATOM 662 N N . ASP A 1 84 ? 7.249 -9.001 -7.556 1.00 92.56 84 ASP A N 1
ATOM 663 C CA . ASP A 1 84 ? 8.459 -9.324 -8.319 1.00 92.56 84 ASP A CA 1
ATOM 664 C C . ASP A 1 84 ? 9.489 -8.203 -8.259 1.00 92.56 84 ASP A C 1
ATOM 666 O O . ASP A 1 84 ? 10.685 -8.470 -8.161 1.00 92.56 84 ASP A O 1
ATOM 670 N N . TYR A 1 85 ? 9.047 -6.946 -8.275 1.00 92.38 85 TYR A N 1
ATOM 671 C CA . TYR A 1 85 ? 9.954 -5.817 -8.138 1.00 92.38 85 TYR A CA 1
ATOM 672 C C . TYR A 1 85 ? 10.711 -5.849 -6.804 1.00 92.38 85 TYR A C 1
ATOM 674 O O . TYR A 1 85 ? 11.936 -5.717 -6.781 1.00 92.38 85 TYR A O 1
ATOM 682 N N . PHE A 1 86 ? 10.010 -6.041 -5.686 1.00 91.38 86 PHE A N 1
ATOM 683 C CA . PHE A 1 86 ? 10.652 -6.033 -4.372 1.00 91.38 86 PHE A CA 1
ATOM 684 C C . PHE A 1 86 ? 11.535 -7.266 -4.148 1.00 91.38 86 PHE A C 1
ATOM 686 O O . PHE A 1 86 ? 12.661 -7.122 -3.672 1.00 91.38 86 PHE A O 1
ATOM 693 N N . VAL A 1 87 ? 11.093 -8.446 -4.581 1.00 91.69 87 VAL A N 1
ATOM 694 C CA . VAL A 1 87 ? 11.878 -9.677 -4.432 1.00 91.69 87 VAL A CA 1
ATOM 695 C C . VAL A 1 87 ? 13.085 -9.679 -5.370 1.00 91.69 87 VAL A C 1
ATOM 697 O O . VAL A 1 87 ? 14.211 -9.841 -4.913 1.00 91.69 87 VAL A O 1
ATOM 700 N N . LYS A 1 88 ? 12.886 -9.447 -6.674 1.00 90.94 88 LYS A N 1
ATOM 701 C CA . LYS A 1 88 ? 13.940 -9.618 -7.690 1.00 90.94 88 LYS A CA 1
ATOM 702 C C . LYS A 1 88 ? 14.860 -8.405 -7.813 1.00 90.94 88 LYS A C 1
ATOM 704 O O . LYS A 1 88 ? 16.058 -8.575 -8.005 1.00 90.94 88 LYS A O 1
ATOM 709 N N . HIS A 1 89 ? 14.327 -7.183 -7.716 1.00 88.50 89 HIS A N 1
ATOM 710 C CA . HIS A 1 89 ? 15.123 -5.963 -7.922 1.00 88.50 89 HIS A CA 1
ATOM 711 C C . HIS A 1 89 ? 15.574 -5.298 -6.623 1.00 88.50 89 HIS A C 1
ATOM 713 O O . HIS A 1 89 ? 16.577 -4.585 -6.627 1.00 88.50 89 HIS A O 1
ATOM 719 N N . ARG A 1 90 ? 14.834 -5.472 -5.520 1.00 87.44 90 ARG A N 1
ATOM 720 C CA . ARG A 1 90 ? 15.209 -4.907 -4.211 1.00 87.44 90 ARG A CA 1
ATOM 721 C C . ARG A 1 90 ? 15.774 -5.934 -3.240 1.00 87.44 90 ARG A C 1
ATOM 723 O O . ARG A 1 90 ? 16.314 -5.512 -2.224 1.00 87.44 90 ARG A O 1
ATOM 730 N N . ASN A 1 91 ? 15.702 -7.227 -3.562 1.00 88.00 91 ASN A N 1
ATOM 731 C CA . ASN A 1 91 ? 16.143 -8.316 -2.692 1.00 88.00 91 ASN A CA 1
ATOM 732 C C . ASN A 1 91 ? 15.475 -8.260 -1.302 1.00 88.00 91 ASN A C 1
ATOM 734 O O . ASN A 1 91 ? 16.115 -8.496 -0.279 1.00 88.00 91 ASN A O 1
ATOM 738 N N . ILE A 1 92 ? 14.189 -7.886 -1.279 1.00 88.06 92 ILE A N 1
ATOM 739 C CA . ILE A 1 92 ? 13.343 -7.817 -0.084 1.00 88.06 92 ILE A CA 1
ATOM 740 C C . ILE A 1 92 ? 12.289 -8.913 -0.200 1.00 88.06 92 ILE A C 1
ATOM 742 O O . ILE A 1 92 ? 11.406 -8.853 -1.057 1.00 88.06 92 ILE A O 1
ATOM 746 N N . GLU A 1 93 ? 12.386 -9.910 0.671 1.00 85.94 93 GLU A N 1
ATOM 747 C CA . GLU A 1 93 ? 11.403 -10.983 0.754 1.00 85.94 93 GLU A CA 1
ATOM 748 C C . GLU A 1 93 ? 10.136 -10.484 1.460 1.00 85.94 93 GLU A C 1
ATOM 750 O O . GLU A 1 93 ? 10.194 -9.985 2.582 1.00 85.94 93 GLU A O 1
ATOM 755 N N . LEU A 1 94 ? 8.991 -10.615 0.786 1.00 85.06 94 LEU A N 1
ATOM 756 C CA . LEU A 1 94 ? 7.681 -10.260 1.328 1.00 85.06 94 LEU A CA 1
ATOM 757 C C . LEU A 1 94 ? 7.019 -11.520 1.891 1.00 85.06 94 LEU A C 1
ATOM 759 O O . LEU A 1 94 ? 6.654 -12.417 1.128 1.00 85.06 94 LEU A O 1
ATOM 763 N N . ARG A 1 95 ? 6.857 -11.584 3.213 1.00 82.19 95 ARG A N 1
ATOM 764 C CA . ARG A 1 95 ? 6.344 -12.757 3.933 1.00 82.19 95 ARG A CA 1
ATOM 765 C C . ARG A 1 95 ? 4.830 -12.899 3.840 1.00 82.19 95 ARG A C 1
ATOM 767 O O . ARG A 1 95 ? 4.336 -14.015 3.718 1.00 82.19 95 ARG A O 1
ATOM 774 N N . PHE A 1 96 ? 4.087 -11.796 3.902 1.00 81.19 96 PHE A N 1
ATOM 775 C CA . PHE A 1 96 ? 2.618 -11.816 3.926 1.00 81.19 96 PHE A CA 1
ATOM 776 C C . PHE A 1 96 ? 1.966 -10.794 2.984 1.00 81.19 96 PHE A C 1
ATOM 778 O O . PHE A 1 96 ? 0.816 -10.958 2.587 1.00 81.19 96 PHE A O 1
ATOM 785 N N . SER A 1 97 ? 2.696 -9.766 2.552 1.00 82.62 97 SER A N 1
ATOM 786 C CA . SER A 1 97 ? 2.212 -8.711 1.659 1.00 82.62 97 SER A CA 1
ATOM 787 C C . SER A 1 97 ? 1.942 -9.211 0.243 1.00 82.62 97 SER A C 1
ATOM 789 O O . SER A 1 97 ? 1.273 -8.520 -0.515 1.00 82.62 97 SER A O 1
ATOM 791 N N . SER A 1 98 ? 2.440 -10.396 -0.129 1.00 84.25 98 SER A N 1
ATOM 792 C CA . SER A 1 98 ? 2.210 -11.000 -1.446 1.00 84.25 98 SER A CA 1
ATOM 793 C C . SER A 1 98 ? 0.718 -11.130 -1.761 1.00 84.25 98 SER A C 1
ATOM 795 O O . SER A 1 98 ? 0.299 -10.747 -2.850 1.00 84.25 98 SER A O 1
ATOM 797 N N . ASN A 1 99 ? -0.080 -11.583 -0.790 1.00 86.19 99 ASN A N 1
ATOM 798 C CA . ASN A 1 99 ? -1.519 -11.824 -0.928 1.00 86.19 99 ASN A CA 1
ATOM 799 C C . ASN A 1 99 ? -2.391 -10.697 -0.352 1.00 86.19 99 ASN A C 1
ATOM 801 O O . ASN A 1 99 ? -3.612 -10.833 -0.305 1.00 86.19 99 ASN A O 1
ATOM 805 N N . LEU A 1 100 ? -1.788 -9.590 0.090 1.00 86.00 100 LEU A N 1
ATOM 806 C CA . LEU A 1 100 ? -2.501 -8.433 0.632 1.00 86.00 100 LEU A CA 1
ATOM 807 C C . LEU A 1 100 ? -2.397 -7.230 -0.306 1.00 86.00 100 LEU A C 1
ATOM 809 O O . LEU A 1 100 ? -1.520 -7.159 -1.168 1.00 86.00 100 LEU A O 1
ATOM 813 N N . SER A 1 101 ? -3.297 -6.262 -0.125 1.00 88.81 101 SER A N 1
ATOM 814 C CA . SER A 1 101 ? -3.258 -4.995 -0.858 1.00 88.81 101 SER A CA 1
ATOM 815 C C . SER A 1 101 ? -1.975 -4.214 -0.562 1.00 88.81 101 SER A C 1
ATOM 817 O O . SER A 1 101 ? -1.545 -4.130 0.589 1.00 88.81 101 SER A O 1
ATOM 819 N N . CYS A 1 102 ? -1.422 -3.559 -1.578 1.00 91.00 102 CYS A N 1
ATOM 820 C CA . CYS A 1 102 ? -0.331 -2.608 -1.429 1.00 91.00 102 CYS A CA 1
ATOM 821 C C . CYS A 1 102 ? -0.847 -1.227 -1.022 1.00 91.00 102 CYS A C 1
ATOM 823 O O . CYS A 1 102 ? -1.999 -0.853 -1.254 1.00 91.00 102 CYS A O 1
ATOM 825 N N . ILE A 1 103 ? 0.054 -0.418 -0.480 1.00 92.19 103 ILE A N 1
ATOM 826 C CA . ILE A 1 103 ? -0.193 0.980 -0.161 1.00 92.19 103 ILE A CA 1
ATOM 827 C C . ILE A 1 103 ? 0.103 1.826 -1.391 1.00 92.19 103 ILE A C 1
ATOM 829 O O . ILE A 1 103 ? 1.194 1.759 -1.956 1.00 92.19 103 ILE A O 1
ATOM 833 N N . ASN A 1 104 ? -0.843 2.679 -1.766 1.00 93.25 104 ASN A N 1
ATOM 834 C CA . ASN A 1 104 ? -0.651 3.654 -2.826 1.00 93.25 104 ASN A CA 1
ATOM 835 C C . ASN A 1 104 ? -0.115 4.942 -2.209 1.00 93.25 104 ASN A C 1
ATOM 837 O O . ASN A 1 104 ? -0.769 5.564 -1.365 1.00 93.25 104 ASN A O 1
ATOM 841 N N . VAL A 1 105 ? 1.041 5.393 -2.677 1.00 91.75 105 VAL A N 1
ATOM 842 C CA . VAL A 1 105 ? 1.625 6.680 -2.298 1.00 91.75 105 VAL A CA 1
ATOM 843 C C . VAL A 1 105 ? 1.898 7.553 -3.521 1.00 91.75 105 VAL A C 1
ATOM 845 O O . VAL A 1 105 ? 1.792 7.109 -4.662 1.00 91.75 105 VAL A O 1
ATOM 848 N N . GLY A 1 106 ? 2.234 8.822 -3.301 1.00 86.56 106 GLY A N 1
ATOM 849 C CA . GLY A 1 106 ? 2.598 9.736 -4.385 1.00 86.56 106 GLY A CA 1
ATOM 850 C C . GLY A 1 106 ? 1.387 10.383 -5.061 1.00 86.56 106 GLY A C 1
ATOM 851 O O . GLY A 1 106 ? 0.493 10.890 -4.385 1.00 86.56 106 GLY A O 1
ATOM 852 N N . LYS A 1 107 ? 1.374 10.456 -6.398 1.00 85.31 107 LYS A N 1
ATOM 853 C CA . LYS A 1 107 ? 0.331 11.178 -7.150 1.00 85.31 107 LYS A CA 1
ATOM 854 C C . LYS A 1 107 ? -0.844 10.245 -7.479 1.00 85.31 107 LYS A C 1
ATOM 856 O O . LYS A 1 107 ? -0.596 9.174 -8.015 1.00 85.31 107 LYS A O 1
ATOM 861 N N . PRO A 1 108 ? -2.116 10.661 -7.319 1.00 78.62 108 PRO A N 1
ATOM 862 C CA . PRO A 1 108 ? -3.269 9.801 -7.621 1.00 78.62 108 PRO A CA 1
ATOM 863 C C . PRO A 1 108 ? -3.296 9.237 -9.050 1.00 78.62 108 PRO A C 1
ATOM 865 O O . PRO A 1 108 ? -3.715 8.107 -9.255 1.00 78.62 108 PRO A O 1
ATOM 868 N N . LYS A 1 109 ? -2.824 10.010 -10.041 1.00 82.75 109 LYS A N 1
ATOM 869 C CA . LYS A 1 109 ? -2.765 9.586 -11.453 1.00 82.75 109 LYS A CA 1
ATOM 870 C C . LYS A 1 109 ? -1.572 8.676 -11.782 1.00 82.75 109 LYS A C 1
ATOM 872 O O . LYS A 1 109 ? -1.544 8.093 -12.856 1.00 82.75 109 LYS A O 1
ATOM 877 N N . LYS A 1 110 ? -0.563 8.626 -10.907 1.00 83.44 110 LYS A N 1
ATOM 878 C CA . LYS A 1 110 ? 0.660 7.820 -11.046 1.00 83.44 110 LYS A CA 1
ATOM 879 C C . LYS A 1 110 ? 1.102 7.375 -9.647 1.00 83.44 110 LYS A C 1
ATOM 881 O O . LYS A 1 110 ? 2.037 7.973 -9.100 1.00 83.44 110 LYS A O 1
ATOM 886 N N . PRO A 1 111 ? 0.361 6.442 -9.025 1.00 86.88 111 PRO A N 1
ATOM 887 C CA . PRO A 1 111 ? 0.681 5.985 -7.686 1.00 86.88 111 PRO A CA 1
ATOM 888 C C . PRO A 1 111 ? 1.963 5.152 -7.706 1.00 86.88 111 PRO A C 1
ATOM 890 O O . PRO A 1 111 ? 2.234 4.421 -8.658 1.00 86.88 111 PRO A O 1
ATOM 893 N N . THR A 1 112 ? 2.725 5.250 -6.626 1.00 90.88 112 THR A N 1
ATOM 894 C CA . THR A 1 112 ? 3.784 4.298 -6.299 1.00 90.88 112 THR A CA 1
ATOM 895 C C . THR A 1 112 ? 3.209 3.287 -5.321 1.00 90.88 112 THR A C 1
ATOM 897 O O . THR A 1 112 ? 2.590 3.677 -4.330 1.00 90.88 112 THR A O 1
ATOM 900 N N . TYR A 1 113 ? 3.411 2.003 -5.593 1.00 92.62 113 TYR A N 1
ATOM 901 C CA . TYR A 1 113 ? 2.921 0.922 -4.747 1.00 92.62 113 TYR A CA 1
ATOM 902 C C . TYR A 1 113 ? 4.003 0.478 -3.764 1.00 92.62 113 TYR A C 1
ATOM 904 O O . TYR A 1 113 ? 5.134 0.206 -4.166 1.00 92.62 113 TYR A O 1
ATOM 912 N N . ILE A 1 114 ? 3.655 0.407 -2.481 1.00 91.44 114 ILE A N 1
ATOM 913 C CA . ILE A 1 114 ? 4.554 -0.015 -1.403 1.00 91.44 114 ILE A CA 1
ATOM 914 C C . ILE A 1 114 ? 3.906 -1.195 -0.663 1.00 91.44 114 ILE A C 1
ATOM 916 O O . ILE A 1 114 ? 2.764 -1.059 -0.216 1.00 91.44 114 ILE A O 1
ATOM 920 N N . PRO A 1 115 ? 4.581 -2.352 -0.538 1.00 91.38 115 PRO A N 1
ATOM 921 C CA . PRO A 1 115 ? 4.093 -3.469 0.267 1.00 91.38 115 PRO A CA 1
ATOM 922 C C . PRO A 1 115 ? 3.922 -3.079 1.740 1.00 91.38 115 PRO A C 1
ATOM 924 O O . PRO A 1 115 ? 4.652 -2.233 2.254 1.00 91.38 115 PRO A O 1
ATOM 927 N N . LEU A 1 116 ? 2.987 -3.724 2.438 1.00 87.44 116 LEU A N 1
ATOM 928 C CA . LEU A 1 116 ? 2.674 -3.421 3.841 1.00 87.44 116 LEU A CA 1
ATOM 929 C C . LEU A 1 116 ? 3.836 -3.678 4.812 1.00 87.44 116 LEU A C 1
ATOM 931 O O . LEU A 1 116 ? 3.822 -3.109 5.896 1.00 87.44 116 LEU A O 1
ATOM 935 N N . GLU A 1 117 ? 4.802 -4.514 4.424 1.00 83.06 117 GLU A N 1
ATOM 936 C CA . GLU A 1 117 ? 6.000 -4.881 5.200 1.00 83.06 117 GLU A CA 1
ATOM 937 C C . GLU A 1 117 ? 7.172 -3.902 5.075 1.00 83.06 117 GLU A C 1
ATOM 939 O O . GLU A 1 117 ? 8.162 -4.035 5.789 1.00 83.06 117 GLU A O 1
ATOM 944 N N . VAL A 1 118 ? 7.114 -2.967 4.125 1.00 78.38 118 VAL A N 1
ATOM 945 C CA . VAL A 1 118 ? 8.280 -2.173 3.709 1.00 78.38 118 VAL A CA 1
ATOM 946 C C . VAL A 1 118 ? 8.129 -0.716 4.167 1.00 78.38 118 VAL A C 1
ATOM 948 O O . VAL A 1 118 ? 8.215 0.228 3.375 1.00 78.38 118 VAL A O 1
ATOM 951 N N . ASN A 1 119 ? 7.852 -0.528 5.458 1.00 64.44 119 ASN A N 1
ATOM 952 C CA . ASN A 1 119 ? 7.487 0.743 6.100 1.00 64.44 119 ASN A CA 1
ATOM 953 C C . ASN A 1 119 ? 8.070 0.921 7.511 1.00 64.44 119 ASN A C 1
ATOM 955 O O . ASN A 1 119 ? 8.685 -0.029 8.037 1.00 64.44 119 ASN A O 1
#

Organism: NCBI:txid261450

pLDDT: mean 84.7, std 9.5, range [52.03, 94.38]